Protein AF-A0A453QP97-F1 (afdb_monomer_lite)

Secondary structure (DSSP, 8-state):
--EEEEEPPP-SS--HHHHHHHHHHHHHHH-SS---EEEEETT-HHHHHHHHHHHTS-TTTS--GGGTTPSPPTHHHHHHHTT---S---------

Foldseek 3Di:
DEAEAEDEDDDPVRDVVVVVVVVVVVVVPPDPADYYYHYDYPCDVVSVVVVVVQVVDDRVPHDHPVCPCPPPDPVVVVVVVVPDDDDDDDDDDDDD

Organism: Aegilops tauschii subsp. strangulata (NCBI:txid200361)

Structure (mmCIF, N/CA/C/O backbone):
data_AF-A0A453QP97-F1
#
_entry.id   AF-A0A453QP97-F1
#
loop_
_atom_site.group_PDB
_atom_site.id
_atom_site.type_symbol
_atom_site.label_atom_id
_atom_site.label_alt_id
_atom_site.label_comp_id
_atom_site.label_asym_id
_atom_site.label_entity_id
_atom_site.label_seq_id
_atom_site.pdbx_PDB_ins_code
_atom_site.Cartn_x
_atom_site.Cartn_y
_atom_site.Cartn_z
_atom_site.occupancy
_atom_site.B_iso_or_equiv
_atom_site.auth_seq_id
_atom_site.auth_comp_id
_atom_site.auth_asym_id
_atom_site.auth_atom_id
_atom_site.pdbx_PDB_model_num
ATOM 1 N N . MET A 1 1 ? -8.954 6.507 5.013 1.00 88.38 1 MET A N 1
ATOM 2 C CA . MET A 1 1 ? -9.168 5.637 3.832 1.00 88.38 1 MET A CA 1
ATOM 3 C C . MET A 1 1 ? -7.974 4.707 3.737 1.00 88.38 1 MET A C 1
ATOM 5 O O . MET A 1 1 ? -6.889 5.175 4.022 1.00 88.38 1 MET A O 1
ATOM 9 N N . ASP A 1 2 ? -8.141 3.440 3.364 1.00 92.56 2 ASP A N 1
ATOM 10 C CA . ASP A 1 2 ? -7.002 2.530 3.160 1.00 92.56 2 ASP A CA 1
ATOM 11 C C . ASP A 1 2 ? -6.831 2.214 1.677 1.00 92.56 2 ASP A C 1
ATOM 13 O O . ASP A 1 2 ? -7.814 2.145 0.936 1.00 92.56 2 ASP A O 1
ATOM 17 N N . ILE A 1 3 ? -5.586 2.028 1.250 1.00 94.56 3 ILE A N 1
ATOM 18 C CA . ILE A 1 3 ? -5.197 1.817 -0.140 1.00 94.56 3 ILE A CA 1
ATOM 19 C C . ILE A 1 3 ? -4.350 0.548 -0.223 1.00 94.56 3 ILE A C 1
ATOM 21 O O . ILE A 1 3 ? -3.381 0.380 0.513 1.00 94.56 3 ILE A O 1
ATOM 25 N N . VAL A 1 4 ? -4.701 -0.337 -1.156 1.00 95.19 4 VAL A N 1
ATOM 26 C CA . VAL A 1 4 ? -3.837 -1.439 -1.593 1.00 95.19 4 VAL A CA 1
ATOM 27 C C . VAL A 1 4 ? -3.351 -1.096 -2.994 1.00 95.19 4 VAL A C 1
ATOM 29 O O . VAL A 1 4 ? -4.142 -1.089 -3.938 1.00 95.19 4 VAL A O 1
ATOM 32 N N . TYR A 1 5 ? -2.064 -0.779 -3.122 1.00 95.69 5 TYR A N 1
ATOM 33 C CA . TYR A 1 5 ? -1.456 -0.380 -4.386 1.00 95.69 5 TYR A CA 1
ATOM 34 C C . TYR A 1 5 ? -0.627 -1.529 -4.962 1.00 95.69 5 TYR A C 1
ATOM 36 O O . TYR A 1 5 ? 0.434 -1.879 -4.447 1.00 95.69 5 TYR A O 1
ATOM 44 N N . LEU A 1 6 ? -1.134 -2.131 -6.037 1.00 94.94 6 LEU A N 1
ATOM 45 C CA . LEU A 1 6 ? -0.453 -3.194 -6.768 1.00 94.94 6 LEU A CA 1
ATOM 46 C C . LEU A 1 6 ? 0.135 -2.619 -8.049 1.00 94.94 6 L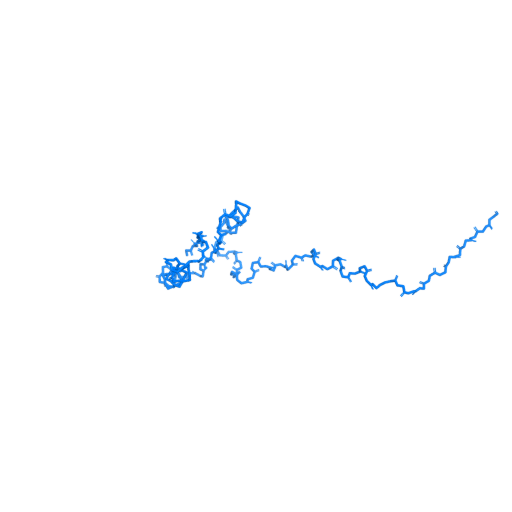EU A C 1
ATOM 48 O O . LEU A 1 6 ? -0.577 -1.967 -8.812 1.00 94.94 6 LEU A O 1
ATOM 52 N N . HIS A 1 7 ? 1.411 -2.891 -8.303 1.00 93.75 7 HIS A N 1
ATOM 53 C CA . HIS A 1 7 ? 2.072 -2.384 -9.498 1.00 93.75 7 HIS A CA 1
ATOM 54 C C . HIS A 1 7 ? 3.093 -3.358 -10.078 1.00 93.75 7 HIS A C 1
ATOM 56 O O . HIS A 1 7 ? 3.599 -4.274 -9.419 1.00 93.75 7 HIS A O 1
ATOM 62 N N . ASP A 1 8 ? 3.426 -3.131 -11.343 1.00 92.81 8 ASP A N 1
ATOM 63 C CA . ASP A 1 8 ? 4.520 -3.821 -12.006 1.00 92.81 8 ASP A CA 1
ATOM 64 C C . ASP A 1 8 ? 5.883 -3.267 -11.598 1.00 92.81 8 ASP A C 1
ATOM 66 O O . ASP A 1 8 ? 5.997 -2.216 -10.962 1.00 92.81 8 ASP A O 1
ATOM 70 N N . LYS A 1 9 ? 6.947 -3.994 -11.955 1.00 92.69 9 LYS A N 1
ATOM 71 C CA . LYS A 1 9 ? 8.313 -3.522 -11.716 1.00 92.69 9 LYS A CA 1
ATOM 72 C C . LYS A 1 9 ? 8.517 -2.133 -12.345 1.00 92.69 9 LYS A C 1
ATOM 74 O O . LYS A 1 9 ? 8.031 -1.906 -13.457 1.00 92.69 9 LYS A O 1
ATOM 79 N N . PRO A 1 10 ? 9.249 -1.230 -11.671 1.00 94.56 10 PRO A N 1
ATOM 80 C CA . PRO A 1 10 ? 9.620 0.050 -12.255 1.00 94.56 10 PRO A CA 1
ATOM 81 C C . PRO A 1 10 ? 10.340 -0.132 -13.597 1.00 94.56 10 PRO A C 1
ATOM 83 O O . PRO A 1 10 ? 11.207 -0.999 -13.735 1.00 94.56 10 PRO A O 1
ATOM 86 N N . THR A 1 11 ? 9.984 0.695 -14.575 1.00 95.06 11 THR A N 1
ATOM 87 C CA . THR A 1 11 ? 10.648 0.800 -15.883 1.00 95.06 11 THR A CA 1
ATOM 88 C C . THR A 1 11 ? 10.856 2.278 -16.220 1.00 95.06 11 THR A C 1
ATOM 90 O O . THR A 1 11 ? 10.429 3.150 -15.469 1.00 95.06 11 THR A O 1
ATOM 93 N N . ALA A 1 12 ? 11.507 2.589 -17.345 1.00 95.25 12 ALA A N 1
ATOM 94 C CA . ALA A 1 12 ? 11.669 3.981 -17.779 1.00 95.25 12 ALA A CA 1
ATOM 95 C C . ALA A 1 12 ? 10.320 4.708 -17.967 1.00 95.25 12 ALA A C 1
ATOM 97 O O . ALA A 1 12 ? 10.219 5.893 -17.666 1.00 95.25 12 ALA A O 1
ATOM 98 N N . ASP A 1 13 ? 9.288 3.976 -18.394 1.00 94.69 13 ASP A N 1
ATOM 99 C CA . ASP A 1 13 ? 7.943 4.507 -18.640 1.00 94.69 13 ASP A CA 1
ATOM 100 C C . ASP A 1 13 ? 6.967 4.226 -17.482 1.00 94.69 13 ASP A C 1
ATOM 102 O O . ASP A 1 13 ? 5.837 4.712 -17.484 1.00 94.69 13 ASP A O 1
ATOM 106 N N . ASN A 1 14 ? 7.386 3.440 -16.484 1.00 92.75 14 ASN A N 1
ATOM 107 C CA . ASN A 1 14 ? 6.587 3.079 -15.317 1.00 92.75 14 ASN A CA 1
ATOM 108 C C . ASN A 1 14 ? 7.320 3.483 -14.035 1.00 92.75 14 ASN A C 1
ATOM 110 O O . ASN A 1 14 ? 8.239 2.789 -13.595 1.00 92.75 14 ASN A O 1
ATOM 114 N N . CYS A 1 15 ? 6.871 4.569 -13.405 1.00 96.31 15 CYS A N 1
ATOM 115 C CA . CYS A 1 15 ? 7.394 5.038 -12.124 1.00 96.31 15 CYS A CA 1
ATOM 116 C C . CYS A 1 15 ? 6.353 4.841 -11.007 1.00 96.31 15 CYS A C 1
ATOM 118 O O . CYS A 1 15 ? 5.568 5.755 -10.740 1.00 96.31 15 CYS A O 1
ATOM 120 N N . PRO A 1 16 ? 6.336 3.677 -10.324 1.00 96.38 16 PRO A N 1
ATOM 121 C CA . PRO A 1 16 ? 5.440 3.441 -9.198 1.00 96.38 16 PRO A CA 1
ATOM 122 C C . PRO A 1 16 ? 5.560 4.468 -8.074 1.00 96.38 16 PRO A C 1
ATOM 124 O O . PRO A 1 16 ? 4.562 4.738 -7.415 1.00 96.38 16 PRO A O 1
ATOM 127 N N . GLN A 1 17 ? 6.744 5.066 -7.896 1.00 96.31 17 GLN A N 1
ATOM 128 C CA . GLN A 1 17 ? 6.974 6.092 -6.883 1.00 96.31 17 GLN A CA 1
ATOM 129 C C . GLN A 1 17 ? 6.100 7.327 -7.116 1.00 96.31 17 GLN A C 1
ATOM 131 O O . GLN A 1 17 ? 5.447 7.779 -6.188 1.00 96.31 17 GLN A O 1
ATOM 136 N N . ASN A 1 18 ? 5.997 7.814 -8.358 1.00 97.31 18 ASN A N 1
ATOM 137 C CA . ASN A 1 18 ? 5.163 8.981 -8.666 1.00 97.31 18 ASN A CA 1
ATOM 138 C C . ASN A 1 18 ? 3.687 8.731 -8.317 1.00 97.31 18 ASN A C 1
ATOM 140 O O . ASN A 1 18 ? 2.984 9.637 -7.881 1.00 97.31 18 ASN A O 1
ATOM 144 N N . VAL A 1 19 ? 3.212 7.498 -8.526 1.00 96.56 19 VAL A N 1
ATOM 145 C CA . VAL A 1 19 ? 1.850 7.101 -8.150 1.00 96.56 19 VAL A CA 1
ATOM 146 C C . VAL A 1 19 ? 1.725 7.022 -6.632 1.00 96.56 19 VAL A C 1
ATOM 148 O O . VAL A 1 19 ? 0.755 7.532 -6.087 1.00 96.56 19 VAL A O 1
ATOM 151 N N . TYR A 1 20 ? 2.703 6.423 -5.948 1.00 96.75 20 TYR A N 1
ATOM 152 C CA . TYR A 1 20 ? 2.726 6.348 -4.489 1.00 96.75 20 TYR A CA 1
ATOM 153 C C . TYR A 1 20 ? 2.683 7.743 -3.849 1.00 96.75 20 TYR A C 1
ATOM 155 O O . TYR A 1 20 ? 1.845 7.985 -2.987 1.00 96.75 20 TYR A O 1
ATOM 163 N N . ASP A 1 21 ? 3.506 8.678 -4.323 1.00 97.00 21 ASP A N 1
ATOM 164 C CA . ASP A 1 21 ? 3.547 10.056 -3.822 1.00 97.00 21 ASP A CA 1
ATOM 165 C C . ASP A 1 21 ? 2.196 10.764 -4.016 1.00 97.00 21 ASP A C 1
ATOM 167 O O . ASP A 1 21 ? 1.703 11.430 -3.108 1.00 97.00 21 ASP A O 1
ATOM 171 N N . ALA A 1 22 ? 1.542 10.561 -5.165 1.00 95.94 22 ALA A N 1
ATOM 172 C CA . ALA A 1 22 ? 0.204 11.097 -5.416 1.00 95.94 22 ALA A CA 1
ATOM 173 C C . ALA A 1 22 ? -0.873 10.469 -4.513 1.00 95.94 22 ALA A C 1
ATOM 175 O O . ALA A 1 22 ? -1.840 11.135 -4.147 1.00 95.94 22 ALA A O 1
ATOM 176 N N . LEU A 1 23 ? -0.730 9.191 -4.148 1.00 95.44 23 LEU A N 1
ATOM 177 C CA . LEU A 1 23 ? -1.630 8.527 -3.202 1.00 95.44 23 LEU A CA 1
ATOM 178 C C . LEU A 1 23 ? -1.444 9.060 -1.779 1.00 95.44 23 LEU A C 1
ATOM 180 O O . LEU A 1 23 ? -2.441 9.225 -1.081 1.00 95.44 23 LEU A O 1
ATOM 184 N N . VAL A 1 24 ? -0.203 9.338 -1.366 1.00 93.81 24 VAL A N 1
ATOM 185 C CA . VAL A 1 24 ? 0.102 9.988 -0.081 1.00 93.81 24 VAL A CA 1
ATOM 186 C C . VAL A 1 24 ? -0.560 11.362 -0.025 1.00 93.81 24 VAL A C 1
ATOM 188 O O . VAL A 1 24 ? -1.356 11.603 0.880 1.00 93.81 24 VAL A O 1
ATOM 191 N N . ASP A 1 25 ? -0.318 12.208 -1.032 1.00 93.56 25 ASP A N 1
ATOM 192 C CA . ASP A 1 25 ? -0.919 13.544 -1.125 1.00 93.56 25 ASP A CA 1
ATOM 193 C C . ASP A 1 25 ? -2.450 13.467 -1.102 1.00 93.56 25 ASP A C 1
ATOM 195 O O . ASP A 1 25 ? -3.105 14.119 -0.293 1.00 93.56 25 ASP A O 1
ATOM 199 N N . ALA A 1 26 ? -3.055 12.589 -1.907 1.00 92.00 26 ALA A N 1
ATOM 200 C CA . ALA A 1 26 ? -4.501 12.403 -1.879 1.00 92.00 26 ALA A CA 1
ATOM 201 C C . ALA A 1 26 ? -4.994 12.002 -0.480 1.00 92.00 26 ALA A C 1
ATOM 203 O O . ALA A 1 26 ? -5.972 12.568 0.009 1.00 92.00 26 ALA A O 1
ATOM 204 N N . LEU A 1 27 ? -4.322 11.055 0.182 1.00 90.88 27 LEU A N 1
ATOM 205 C CA . LEU A 1 27 ? -4.753 10.515 1.467 1.00 90.88 27 LEU A CA 1
ATOM 206 C C . LEU A 1 27 ? -4.777 11.566 2.585 1.00 90.88 27 LEU A C 1
ATOM 208 O O . LEU A 1 27 ? -5.705 11.537 3.400 1.00 90.88 27 LEU A O 1
ATOM 212 N N . GLU A 1 28 ? -3.833 12.513 2.573 1.00 87.19 28 GLU A N 1
ATOM 213 C CA . GLU A 1 28 ? -3.805 13.663 3.491 1.00 87.19 28 GLU A CA 1
ATOM 214 C C . GLU A 1 28 ? -5.091 14.507 3.421 1.00 87.19 28 GLU A C 1
ATOM 216 O O . GLU A 1 28 ? -5.496 15.112 4.413 1.00 87.19 28 GLU A O 1
ATOM 221 N N . HIS A 1 29 ? -5.785 14.504 2.278 1.00 87.00 29 HIS A N 1
ATOM 222 C CA . HIS A 1 29 ? -6.955 15.348 2.035 1.00 87.00 29 HIS A CA 1
ATOM 223 C C . HIS A 1 29 ? -8.310 14.637 2.215 1.00 87.00 29 HIS A C 1
ATOM 225 O O . HIS A 1 29 ? -9.330 15.310 2.375 1.00 87.00 29 HIS A O 1
ATOM 231 N N . VAL A 1 30 ? -8.369 13.298 2.185 1.00 84.06 30 VAL A N 1
ATOM 232 C CA . VAL A 1 30 ? -9.646 12.537 2.225 1.00 84.06 30 VAL A CA 1
ATOM 233 C C . VAL A 1 30 ? -9.987 11.915 3.579 1.00 84.06 30 VAL A C 1
ATOM 235 O O . VAL A 1 30 ? -11.104 11.421 3.752 1.00 84.06 30 VAL A O 1
ATOM 238 N N . SER A 1 31 ? -9.067 11.887 4.543 1.00 73.94 31 SER A N 1
ATOM 239 C CA . SER A 1 31 ? -9.265 11.144 5.791 1.00 73.94 31 SER A CA 1
ATOM 240 C C . SER A 1 31 ? -8.792 11.921 7.011 1.00 73.94 31 SER A C 1
ATOM 242 O O . SER A 1 31 ? -7.657 12.366 7.071 1.00 73.94 31 SER A O 1
ATOM 244 N N . GLN A 1 32 ? -9.643 11.999 8.036 1.00 74.12 32 GLN A N 1
ATOM 245 C CA . GLN A 1 32 ? -9.260 12.519 9.357 1.00 74.12 32 GLN A CA 1
ATOM 246 C C . GLN A 1 32 ? -8.403 11.534 10.171 1.00 74.12 32 GLN A C 1
ATOM 248 O O . GLN A 1 32 ? -7.834 11.900 11.195 1.00 74.12 32 GLN A O 1
ATOM 253 N N . TYR A 1 33 ? -8.370 10.269 9.750 1.00 75.06 33 TYR A N 1
ATOM 254 C CA . TYR A 1 33 ? -7.579 9.210 10.370 1.00 75.06 33 TYR A CA 1
ATOM 255 C C . TYR A 1 33 ? -6.431 8.815 9.458 1.00 75.06 33 TYR A C 1
ATOM 257 O O . TYR A 1 33 ? -6.611 8.777 8.236 1.00 75.06 33 TYR A O 1
ATOM 265 N N . GLU A 1 34 ? -5.316 8.422 10.064 1.00 82.50 34 GLU A N 1
ATOM 266 C CA . GLU A 1 34 ? -4.192 7.831 9.353 1.00 82.50 34 GLU A CA 1
ATOM 267 C C . GLU A 1 34 ? -4.646 6.547 8.641 1.00 82.50 34 GLU A C 1
ATOM 269 O O . GLU A 1 34 ? -5.112 5.566 9.240 1.00 82.50 34 GLU A O 1
ATOM 274 N N . GLY A 1 35 ? -4.631 6.622 7.316 1.00 89.38 35 GLY A N 1
ATOM 275 C CA . GLY A 1 35 ? -4.967 5.521 6.433 1.00 89.38 35 GLY A CA 1
ATOM 276 C C . GLY A 1 35 ? -3.739 4.684 6.124 1.00 89.38 35 GLY A C 1
ATOM 277 O O . GLY A 1 35 ? -2.629 5.206 6.125 1.00 89.38 35 GLY A O 1
ATOM 278 N N . TYR A 1 36 ? -3.929 3.402 5.831 1.00 93.56 36 TYR A N 1
ATOM 279 C CA . TYR A 1 36 ? -2.817 2.579 5.373 1.00 93.56 36 TYR A CA 1
ATOM 280 C C . TYR A 1 36 ? -2.625 2.689 3.862 1.00 93.56 36 TYR A C 1
ATOM 282 O O . TYR A 1 36 ? -3.599 2.642 3.111 1.00 93.56 36 TYR A O 1
ATOM 290 N N . ILE A 1 37 ? -1.373 2.739 3.411 1.00 95.19 37 ILE A N 1
ATOM 291 C CA . ILE A 1 37 ? -0.985 2.536 2.012 1.00 95.19 37 ILE A CA 1
ATOM 292 C C . ILE A 1 37 ? -0.133 1.269 1.942 1.00 95.19 37 ILE A C 1
ATOM 294 O O . ILE A 1 37 ? 1.050 1.264 2.274 1.00 95.19 37 ILE A O 1
ATOM 298 N N . LEU A 1 38 ? -0.753 0.166 1.531 1.00 95.31 38 LEU A N 1
ATOM 299 C CA . LEU A 1 38 ? -0.114 -1.140 1.412 1.00 95.31 38 LEU A CA 1
ATOM 300 C C . LEU A 1 38 ? 0.323 -1.359 -0.038 1.00 95.31 38 LEU A C 1
ATOM 302 O O . LEU A 1 38 ? -0.479 -1.739 -0.892 1.00 95.31 38 LEU A O 1
ATOM 306 N N . GLU A 1 39 ? 1.599 -1.114 -0.310 1.00 94.38 39 GLU A N 1
ATOM 307 C CA . GLU A 1 39 ? 2.204 -1.307 -1.628 1.00 94.38 39 GLU A CA 1
ATOM 308 C C . GLU A 1 39 ? 2.712 -2.749 -1.802 1.00 94.38 39 GLU A C 1
ATOM 310 O O . GLU A 1 39 ? 3.200 -3.383 -0.861 1.00 94.38 39 GLU A O 1
ATOM 315 N N . SER A 1 40 ? 2.528 -3.308 -2.999 1.00 92.94 40 SER A N 1
ATOM 316 C CA . SER A 1 40 ? 3.174 -4.557 -3.398 1.00 92.94 40 SER A CA 1
ATOM 317 C C . SER A 1 40 ? 3.440 -4.602 -4.898 1.00 92.94 40 SER A C 1
ATOM 319 O O . SER A 1 40 ? 2.526 -4.768 -5.712 1.00 92.94 40 SER A O 1
ATOM 321 N N . GLY A 1 41 ? 4.720 -4.661 -5.253 1.00 89.81 41 GLY A N 1
ATOM 322 C CA . GLY A 1 41 ? 5.153 -5.092 -6.579 1.00 89.81 41 GLY A CA 1
ATOM 323 C C . GLY A 1 41 ? 4.720 -6.530 -6.927 1.00 89.81 41 GLY A C 1
ATOM 324 O O . GLY A 1 41 ? 4.776 -7.434 -6.089 1.00 89.81 41 GLY A O 1
ATOM 325 N N . GLN A 1 42 ? 4.317 -6.754 -8.183 1.00 80.38 42 GLN A N 1
ATOM 326 C CA . GLN A 1 42 ? 4.013 -8.064 -8.799 1.00 80.38 42 GLN A CA 1
ATOM 327 C C . GLN A 1 42 ? 2.829 -8.856 -8.196 1.00 80.38 42 GLN A C 1
ATOM 329 O O . GLN A 1 42 ? 2.542 -9.958 -8.659 1.00 80.38 42 GLN A O 1
ATOM 334 N N . GLY A 1 43 ? 2.123 -8.320 -7.192 1.00 80.56 43 GLY A N 1
ATOM 335 C CA . GLY A 1 43 ? 0.802 -8.807 -6.770 1.00 80.56 43 GLY A CA 1
ATOM 336 C C . GLY A 1 43 ? 0.725 -10.274 -6.322 1.00 80.56 43 GLY A C 1
ATOM 337 O O . GLY A 1 43 ? -0.251 -10.957 -6.630 1.00 80.56 43 GLY A O 1
ATOM 338 N N . LEU A 1 44 ? 1.726 -10.791 -5.596 1.00 88.50 44 LEU A N 1
ATOM 339 C CA . LEU A 1 44 ? 1.679 -12.170 -5.090 1.00 88.50 44 LEU A CA 1
ATOM 340 C C . LEU A 1 44 ? 0.429 -12.396 -4.223 1.00 88.50 44 LEU A C 1
ATOM 342 O O . LEU A 1 44 ? 0.234 -11.713 -3.217 1.00 88.50 44 LEU A O 1
ATOM 346 N N . ALA A 1 45 ? -0.365 -13.424 -4.543 1.00 92.12 45 ALA A N 1
ATOM 347 C CA . ALA A 1 45 ? -1.634 -13.711 -3.859 1.00 92.12 45 ALA A CA 1
ATOM 348 C C . ALA A 1 45 ? -1.495 -13.820 -2.329 1.00 92.12 45 ALA A C 1
ATOM 350 O O . ALA A 1 45 ? -2.356 -13.353 -1.589 1.00 92.12 45 ALA A O 1
ATOM 351 N N . ARG A 1 46 ? -0.382 -14.385 -1.838 1.00 92.81 46 ARG A N 1
ATOM 352 C CA . ARG A 1 46 ? -0.091 -14.479 -0.397 1.00 92.81 46 ARG A CA 1
ATOM 353 C C . ARG A 1 46 ? 0.099 -13.107 0.260 1.00 92.81 46 ARG A C 1
ATOM 355 O O . ARG A 1 46 ? -0.325 -12.922 1.399 1.00 92.81 46 ARG A O 1
ATOM 362 N N . VAL A 1 47 ? 0.754 -12.175 -0.430 1.00 92.44 47 VAL A N 1
ATOM 363 C CA . VAL A 1 47 ? 0.986 -10.812 0.069 1.00 92.44 47 VAL A CA 1
ATOM 364 C C . VAL A 1 47 ? -0.332 -10.053 0.089 1.00 92.44 47 VAL A C 1
ATOM 366 O O . VAL A 1 47 ? -0.691 -9.512 1.132 1.00 92.44 47 VAL A O 1
ATOM 369 N N . LEU A 1 48 ? -1.094 -10.119 -1.006 1.00 93.19 48 LEU A N 1
ATOM 370 C CA . LEU A 1 48 ? -2.413 -9.498 -1.092 1.00 93.19 48 LEU A CA 1
ATOM 371 C C . LEU A 1 48 ? -3.349 -10.026 -0.001 1.00 93.19 48 LEU A C 1
ATOM 373 O O . LEU A 1 48 ? -3.944 -9.240 0.723 1.00 93.19 48 LEU A O 1
ATOM 377 N N . PHE A 1 49 ? -3.427 -11.345 0.187 1.00 94.25 49 PHE A N 1
ATOM 378 C CA . PHE A 1 49 ? -4.243 -11.936 1.248 1.00 94.25 49 PHE A CA 1
ATOM 379 C C . PHE A 1 49 ? -3.877 -11.378 2.632 1.00 94.25 49 PHE A C 1
ATOM 381 O O . PHE A 1 49 ? -4.760 -10.971 3.384 1.00 94.25 49 PHE A O 1
ATOM 388 N N . ARG A 1 50 ? -2.577 -11.278 2.949 1.00 92.75 50 ARG A N 1
ATOM 389 C CA . ARG A 1 50 ? -2.113 -10.664 4.203 1.00 92.75 50 ARG A CA 1
ATOM 390 C C . ARG A 1 50 ? -2.539 -9.197 4.311 1.00 92.75 50 ARG A C 1
ATOM 392 O O . ARG A 1 50 ? -2.997 -8.792 5.374 1.00 92.75 50 ARG A O 1
ATOM 399 N N . GLN A 1 51 ? -2.381 -8.413 3.246 1.00 94.62 51 GLN A N 1
ATOM 400 C CA . GLN A 1 51 ? -2.779 -7.001 3.213 1.00 94.62 51 GLN A CA 1
ATOM 401 C C . GLN A 1 51 ? -4.288 -6.837 3.439 1.00 94.62 51 GLN A C 1
ATOM 403 O O . GLN A 1 51 ? -4.692 -6.005 4.247 1.00 94.62 51 GLN A O 1
ATOM 408 N N . ILE A 1 52 ? -5.114 -7.690 2.822 1.00 94.31 52 ILE A N 1
ATOM 409 C CA . ILE A 1 52 ? -6.563 -7.713 3.049 1.00 94.31 52 ILE A CA 1
ATOM 410 C C . ILE A 1 52 ? -6.889 -8.019 4.516 1.00 94.31 52 ILE A C 1
ATOM 412 O O . ILE A 1 52 ? -7.697 -7.321 5.120 1.00 94.31 52 ILE A O 1
ATOM 416 N N . CYS A 1 53 ? -6.232 -9.005 5.134 1.00 93.12 53 CYS A N 1
ATOM 417 C CA . CYS A 1 53 ? -6.440 -9.291 6.556 1.00 93.12 53 CYS A CA 1
ATOM 418 C C . CYS A 1 53 ? -6.121 -8.093 7.466 1.00 93.12 53 CYS A C 1
ATOM 420 O O . CYS A 1 53 ? -6.794 -7.915 8.477 1.00 93.12 53 CYS A O 1
ATOM 422 N N . ILE A 1 54 ? -5.130 -7.270 7.113 1.00 92.88 54 ILE A N 1
ATOM 423 C CA . ILE A 1 54 ? -4.771 -6.070 7.882 1.00 92.88 54 ILE A CA 1
ATOM 424 C C . ILE A 1 54 ? -5.906 -5.039 7.824 1.00 92.88 54 ILE A C 1
ATOM 426 O O . ILE A 1 54 ? -6.367 -4.581 8.871 1.00 92.88 54 ILE A O 1
ATOM 430 N N . ILE A 1 55 ? -6.399 -4.716 6.624 1.00 92.69 55 ILE A N 1
ATOM 431 C CA . ILE A 1 55 ? -7.424 -3.673 6.430 1.00 92.69 55 ILE A CA 1
ATOM 432 C C . ILE A 1 55 ? -8.824 -4.078 6.916 1.00 92.69 55 ILE A C 1
ATOM 434 O O . ILE A 1 55 ? -9.674 -3.215 7.101 1.00 92.69 55 ILE A O 1
ATOM 438 N N . LEU A 1 56 ? -9.075 -5.368 7.174 1.00 92.62 56 LEU A N 1
ATOM 439 C CA . LEU A 1 56 ? -10.312 -5.830 7.822 1.00 92.62 56 LEU A CA 1
ATOM 440 C C . LEU A 1 56 ? -10.406 -5.428 9.306 1.00 92.62 56 LEU A C 1
ATOM 442 O O . LEU A 1 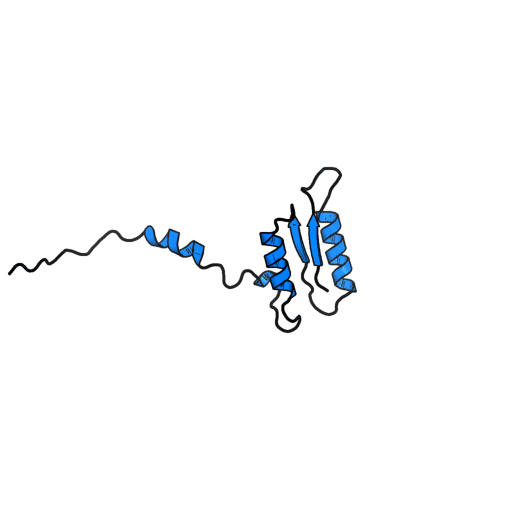56 ? -11.474 -5.545 9.910 1.00 92.62 56 LEU A O 1
ATOM 446 N N . SER A 1 57 ? -9.308 -4.965 9.908 1.00 89.88 57 SER A N 1
ATOM 447 C CA . SER A 1 57 ? -9.284 -4.498 11.296 1.00 89.88 57 SER A CA 1
ATOM 448 C C . SER A 1 57 ? -10.084 -3.204 11.467 1.00 89.88 57 SER A C 1
ATOM 450 O O . SER A 1 57 ? -10.036 -2.314 10.620 1.00 89.88 57 SER A O 1
ATOM 452 N N . HIS A 1 58 ? -10.778 -3.056 12.601 1.00 89.19 58 HIS A N 1
ATOM 453 C CA . HIS A 1 58 ? -11.534 -1.836 12.893 1.00 89.19 58 HIS A CA 1
ATOM 454 C C . HIS A 1 58 ? -10.597 -0.605 12.924 1.00 89.19 58 HIS A C 1
ATOM 456 O O . HIS A 1 58 ? -9.614 -0.633 13.670 1.00 89.19 58 HIS A O 1
ATOM 462 N N . PRO A 1 59 ? -10.898 0.498 12.207 1.00 87.75 59 PRO A N 1
ATOM 463 C CA . PRO A 1 59 ? -9.988 1.644 12.084 1.00 87.75 59 PRO A CA 1
ATOM 464 C C . PRO A 1 59 ? -9.547 2.280 13.408 1.00 87.75 59 PRO A C 1
ATOM 466 O O . PRO A 1 59 ? -8.428 2.761 13.509 1.00 87.75 59 PRO A O 1
ATOM 469 N N . LEU A 1 60 ? -10.401 2.256 14.439 1.00 88.12 60 LEU A N 1
ATOM 470 C CA . LEU A 1 60 ? -10.072 2.791 15.774 1.00 88.12 60 LEU A CA 1
ATOM 471 C C . LEU A 1 60 ? -9.303 1.816 16.687 1.00 88.12 60 LEU A C 1
ATOM 473 O O . LEU A 1 60 ? -8.931 2.202 17.788 1.00 88.12 60 LEU A O 1
ATOM 477 N N . LEU A 1 61 ? -9.126 0.552 16.284 1.00 89.44 61 LEU A N 1
ATOM 478 C CA . LEU A 1 61 ? -8.492 -0.492 17.110 1.00 89.44 61 LEU A CA 1
ATOM 479 C C . LEU A 1 61 ? -7.187 -1.032 16.513 1.00 89.44 61 LEU A C 1
ATOM 481 O O . LEU A 1 61 ? -6.550 -1.896 17.112 1.00 89.44 61 LEU A O 1
ATOM 485 N N . ARG A 1 62 ? -6.805 -0.564 15.325 1.00 89.94 62 ARG A N 1
ATOM 486 C CA . ARG A 1 62 ? -5.554 -0.946 14.664 1.00 89.94 62 ARG A CA 1
ATOM 487 C C . ARG A 1 62 ? -4.400 -0.041 15.108 1.00 89.94 62 ARG A C 1
ATOM 489 O O . ARG A 1 62 ? -4.630 1.094 15.516 1.00 89.94 62 ARG A O 1
ATOM 496 N N . CYS A 1 63 ? -3.173 -0.551 15.034 1.00 90.25 63 CYS A N 1
ATOM 497 C CA . CYS A 1 63 ? -1.951 0.207 15.323 1.00 90.25 63 CYS A CA 1
ATOM 498 C C . CYS A 1 63 ? -1.589 1.177 14.181 1.00 90.25 63 CYS A C 1
ATOM 500 O O . CYS A 1 63 ? -2.315 1.281 13.192 1.00 90.25 63 CYS A O 1
ATOM 502 N N . MET A 1 64 ? -0.476 1.900 14.294 1.00 90.19 64 MET A N 1
ATOM 503 C CA . MET A 1 64 ? 0.068 2.656 13.160 1.00 90.19 64 MET A CA 1
ATOM 504 C C . MET A 1 64 ? 0.653 1.699 12.118 1.00 90.19 64 MET A C 1
ATOM 506 O O . MET A 1 64 ? 1.008 0.564 12.446 1.00 90.19 64 MET A O 1
ATOM 510 N N . GLN A 1 65 ? 0.730 2.127 10.854 1.00 91.56 65 GLN A N 1
ATOM 511 C CA . GLN A 1 65 ? 1.225 1.253 9.783 1.00 91.56 65 GLN A CA 1
ATOM 512 C C . GLN A 1 65 ? 2.668 0.794 10.048 1.00 91.56 65 GLN A C 1
ATOM 514 O O . GLN A 1 65 ? 2.993 -0.374 9.818 1.00 91.56 65 GLN A O 1
ATOM 519 N N . ASP A 1 66 ? 3.492 1.686 10.598 1.00 89.75 66 ASP A N 1
ATOM 520 C CA . ASP A 1 66 ? 4.887 1.426 10.964 1.00 89.75 66 ASP A CA 1
ATOM 521 C C . ASP A 1 66 ? 5.039 0.344 12.047 1.00 89.75 66 ASP A C 1
ATOM 523 O O . ASP A 1 66 ? 6.089 -0.286 12.139 1.00 89.75 66 ASP A O 1
ATOM 527 N N . ASP A 1 67 ? 3.978 0.062 12.813 1.00 90.88 67 ASP A N 1
ATOM 528 C CA . ASP A 1 67 ? 3.979 -0.917 13.904 1.00 90.88 67 ASP A CA 1
ATOM 529 C C . ASP A 1 67 ? 3.458 -2.305 13.483 1.00 90.88 67 ASP A C 1
ATOM 531 O O . ASP A 1 67 ? 3.374 -3.220 14.306 1.00 90.88 67 ASP A O 1
ATOM 535 N N . LEU A 1 68 ? 3.084 -2.509 12.213 1.00 89.19 68 LEU A N 1
ATOM 536 C CA . LEU A 1 68 ? 2.519 -3.782 11.730 1.00 89.19 68 LEU A CA 1
ATOM 537 C C . LEU A 1 68 ? 3.498 -4.970 11.794 1.00 89.19 68 LEU A C 1
ATOM 539 O O . LEU A 1 68 ? 3.085 -6.121 11.600 1.00 89.19 68 LEU A O 1
ATOM 543 N N . ASP A 1 69 ? 4.791 -4.721 12.010 1.00 83.81 69 ASP A N 1
ATOM 544 C CA . ASP A 1 69 ? 5.818 -5.748 12.201 1.00 83.81 69 ASP A CA 1
ATOM 545 C C . ASP A 1 69 ? 6.043 -6.119 13.681 1.00 83.81 69 ASP A C 1
ATOM 547 O O . ASP A 1 69 ? 6.833 -7.025 13.966 1.00 83.81 69 ASP A O 1
ATOM 551 N N . ILE A 1 70 ? 5.334 -5.474 14.617 1.00 80.75 70 ILE A N 1
ATOM 552 C CA . ILE A 1 70 ? 5.457 -5.690 16.059 1.00 80.75 70 ILE A CA 1
ATOM 553 C C . ILE A 1 70 ? 4.356 -6.649 16.553 1.00 80.75 70 ILE A C 1
ATOM 555 O O . ILE A 1 70 ? 3.174 -6.433 16.293 1.00 80.75 70 ILE A O 1
ATOM 559 N N . PRO A 1 71 ? 4.698 -7.693 17.331 1.00 74.00 71 PRO A N 1
ATOM 560 C CA . PRO A 1 71 ? 6.045 -8.095 17.718 1.00 74.00 71 PRO A CA 1
ATOM 561 C C . PRO A 1 71 ? 6.793 -8.787 16.569 1.00 74.00 71 PRO A C 1
ATOM 563 O O . PRO A 1 71 ? 6.253 -9.659 15.884 1.00 74.00 71 PRO A O 1
ATOM 566 N N . LYS A 1 72 ? 8.079 -8.438 16.413 1.00 69.12 72 LYS A N 1
ATOM 567 C CA . LYS A 1 72 ? 8.959 -9.008 15.382 1.00 69.12 72 LYS A CA 1
ATOM 568 C C . LYS A 1 72 ? 8.919 -10.532 15.433 1.00 69.12 72 LYS A C 1
ATOM 570 O O . LY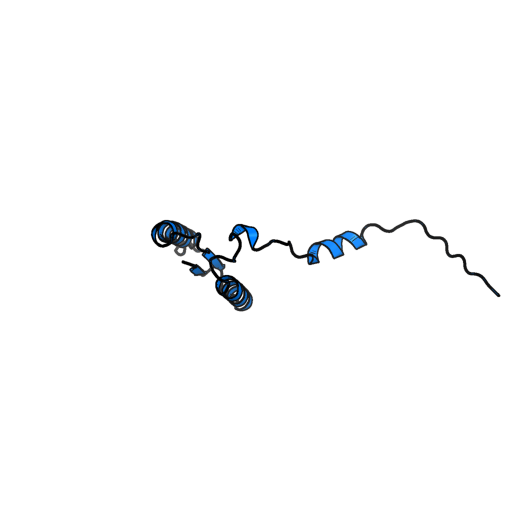S A 1 72 ? 9.043 -11.123 16.506 1.00 69.12 72 LYS A O 1
ATOM 575 N N . GLN A 1 73 ? 8.775 -11.167 14.268 1.00 65.00 73 GLN A N 1
ATOM 576 C CA . GLN A 1 73 ? 8.643 -12.621 14.184 1.00 65.00 73 GLN A CA 1
ATOM 577 C C . GLN A 1 73 ? 9.789 -13.339 14.913 1.00 65.00 73 GLN A C 1
ATOM 579 O O . GLN A 1 73 ? 10.968 -13.151 14.610 1.00 65.00 73 GLN A O 1
ATOM 584 N N . VAL A 1 74 ? 9.423 -14.214 15.854 1.00 61.00 74 VAL A N 1
ATOM 585 C CA . VAL A 1 74 ? 10.342 -14.968 16.731 1.00 61.00 74 VAL A CA 1
ATOM 586 C C . VAL A 1 74 ? 11.275 -15.909 15.944 1.00 61.00 74 VAL A C 1
ATOM 588 O O . VAL A 1 74 ? 12.328 -16.311 16.436 1.00 61.00 74 VAL A O 1
ATOM 591 N N . VAL A 1 75 ? 10.944 -16.201 14.683 1.00 58.91 75 VAL A N 1
ATOM 592 C CA . VAL A 1 75 ? 11.605 -17.204 13.832 1.00 58.91 75 VAL A CA 1
ATOM 593 C C . VAL A 1 75 ? 13.096 -16.916 13.588 1.00 58.91 75 VAL A C 1
ATOM 595 O O . VAL A 1 75 ? 13.867 -17.848 13.386 1.00 58.91 75 VAL A O 1
ATOM 598 N N . LYS A 1 76 ? 13.561 -15.661 13.691 1.00 51.06 76 LYS A N 1
ATOM 599 C CA . LYS A 1 76 ? 14.987 -15.333 13.479 1.00 51.06 76 LYS A CA 1
ATOM 600 C C . LYS A 1 76 ? 15.884 -15.541 14.711 1.00 51.06 76 LYS A C 1
ATOM 602 O O . LYS A 1 76 ? 17.100 -15.470 14.574 1.00 51.06 76 LYS A O 1
ATOM 607 N N . LYS A 1 77 ? 15.323 -15.795 15.903 1.00 46.78 77 LYS A N 1
ATOM 608 C CA . LYS A 1 77 ? 16.126 -16.005 17.125 1.00 46.78 77 LYS A CA 1
ATOM 609 C C . LYS A 1 77 ? 16.547 -17.455 17.361 1.00 46.78 77 LYS A C 1
ATOM 611 O O . LYS A 1 77 ? 17.544 -17.658 18.037 1.00 46.78 77 LYS A O 1
ATOM 616 N N . ILE A 1 78 ? 15.854 -18.446 16.796 1.00 52.44 78 ILE A N 1
ATOM 617 C CA . ILE A 1 78 ? 16.178 -19.861 17.057 1.00 52.44 78 ILE A CA 1
ATOM 618 C C . ILE A 1 78 ? 17.496 -20.264 16.371 1.00 52.44 78 ILE A C 1
ATOM 620 O O . ILE A 1 78 ? 18.344 -20.878 17.006 1.00 52.44 78 ILE A O 1
ATOM 624 N N . LEU A 1 79 ? 17.748 -19.801 15.141 1.00 50.78 79 LEU A N 1
ATOM 625 C CA . LEU A 1 79 ? 18.986 -20.122 14.407 1.00 50.78 79 LEU A CA 1
ATOM 626 C C . LEU A 1 79 ? 20.257 -19.465 14.984 1.00 50.78 79 LEU A C 1
ATOM 628 O O . LEU A 1 79 ? 21.358 -19.858 14.621 1.00 50.78 79 LEU A O 1
ATOM 632 N N . ALA A 1 80 ? 20.129 -18.470 15.868 1.00 48.72 80 ALA A N 1
ATOM 633 C CA . ALA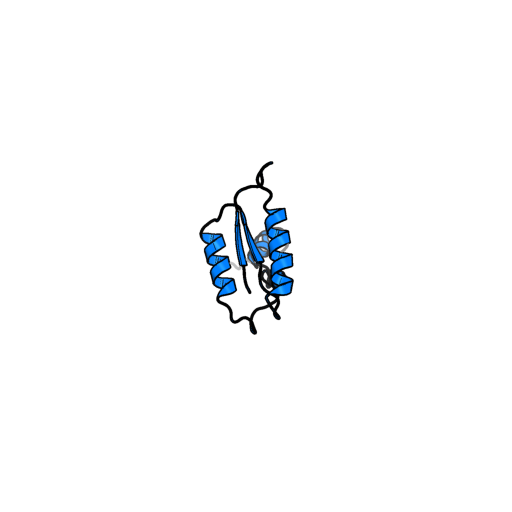 A 1 80 ? 21.276 -17.830 16.521 1.00 48.72 80 ALA A CA 1
ATOM 634 C C . ALA A 1 80 ? 21.658 -18.488 17.861 1.00 48.72 80 ALA A C 1
ATOM 636 O O . ALA A 1 80 ? 22.735 -18.213 18.383 1.00 48.72 80 ALA A O 1
ATOM 637 N N . ILE A 1 81 ? 20.789 -19.334 18.427 1.00 51.94 81 ILE A N 1
ATOM 638 C CA . ILE A 1 81 ? 21.009 -19.955 19.744 1.00 51.94 81 ILE A CA 1
ATOM 639 C C . ILE A 1 81 ? 21.775 -21.285 19.621 1.00 51.94 81 ILE A C 1
ATOM 641 O O . ILE A 1 81 ? 22.422 -21.700 20.576 1.00 51.94 81 ILE A O 1
ATOM 645 N N . GLU A 1 82 ? 21.829 -21.904 18.438 1.00 45.09 82 GLU A N 1
ATOM 646 C CA . GLU A 1 82 ? 22.604 -23.141 18.214 1.00 45.09 82 GLU A CA 1
ATOM 647 C C . GLU A 1 82 ? 24.131 -22.919 18.107 1.00 45.09 82 GLU A C 1
ATOM 649 O O . GLU A 1 82 ? 24.889 -23.875 17.979 1.00 45.09 82 GLU A O 1
ATOM 654 N N . GLY A 1 83 ? 24.612 -21.671 18.189 1.00 46.75 83 GLY A N 1
ATOM 655 C CA . GLY A 1 83 ? 26.036 -21.326 18.063 1.00 46.75 83 GLY A CA 1
ATOM 656 C C . GLY A 1 83 ? 26.832 -21.222 19.370 1.00 46.75 83 GLY A C 1
ATOM 657 O O . GLY A 1 83 ? 28.025 -20.935 19.312 1.00 46.75 83 GLY A O 1
ATOM 658 N N . VAL A 1 84 ? 26.218 -21.408 20.545 1.00 47.00 84 VAL A N 1
ATOM 659 C CA . VAL A 1 84 ? 26.914 -21.281 21.841 1.00 47.00 84 VAL A CA 1
ATOM 660 C C . VAL A 1 84 ? 26.431 -22.357 22.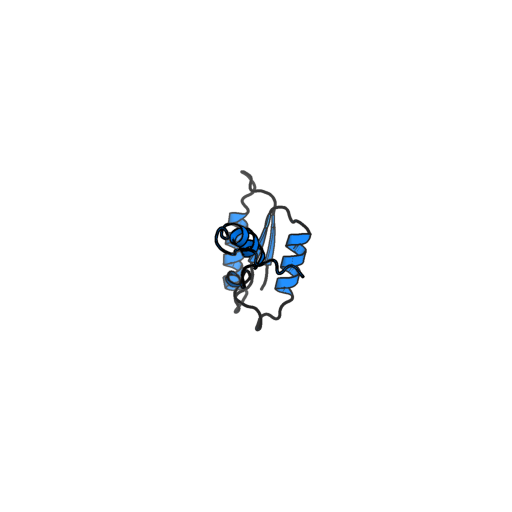813 1.00 47.00 84 VAL A C 1
ATOM 662 O O . VAL A 1 84 ? 25.580 -22.095 23.657 1.00 47.00 84 VAL A O 1
ATOM 665 N N . GLN A 1 85 ? 26.976 -23.570 22.702 1.00 41.44 85 GLN A N 1
ATOM 666 C CA . GLN A 1 85 ? 27.069 -24.517 23.824 1.00 41.44 85 GLN A CA 1
ATOM 667 C C . GLN A 1 85 ? 28.126 -25.601 23.541 1.00 41.44 85 GLN A C 1
ATOM 669 O O . GLN A 1 85 ? 27.842 -26.726 23.150 1.00 41.44 85 GLN A O 1
ATOM 674 N N . SER A 1 86 ? 29.380 -25.210 23.734 1.00 41.03 86 SER A N 1
ATOM 675 C CA . SER A 1 86 ? 30.510 -26.056 24.131 1.00 41.03 86 SER A CA 1
ATOM 676 C C . SER A 1 86 ? 31.220 -25.157 25.151 1.00 41.03 86 SER A C 1
ATOM 678 O O . SER A 1 86 ? 31.522 -24.018 24.818 1.00 41.03 86 SER A O 1
ATOM 680 N N . GLU A 1 87 ? 31.365 -25.463 26.432 1.00 45.00 87 GLU A N 1
ATOM 681 C CA . GLU A 1 87 ? 31.715 -26.718 27.077 1.00 45.00 87 GLU A CA 1
ATOM 682 C C . GLU A 1 87 ? 31.118 -26.777 28.499 1.00 45.00 87 GLU A C 1
ATOM 684 O O . GLU A 1 87 ? 30.803 -25.745 29.090 1.00 45.00 87 GLU A O 1
ATOM 689 N N . ASP A 1 88 ? 31.060 -28.000 29.029 1.00 43.44 88 ASP A N 1
ATOM 690 C CA . ASP A 1 88 ? 31.040 -28.406 30.445 1.00 43.44 88 ASP A CA 1
ATOM 691 C C . ASP A 1 88 ? 29.779 -29.159 30.906 1.00 43.44 88 ASP A C 1
ATOM 693 O O . ASP A 1 88 ? 28.660 -28.649 30.938 1.00 43.44 88 ASP A O 1
ATOM 697 N N . GLY A 1 89 ? 29.991 -30.431 31.245 1.00 36.75 89 GLY A N 1
ATOM 698 C CA . GLY A 1 89 ? 28.955 -31.393 31.607 1.00 36.75 89 GLY A CA 1
ATOM 699 C C . GLY A 1 89 ? 29.450 -32.834 31.496 1.00 36.75 89 GLY A C 1
ATOM 700 O O . GLY A 1 89 ? 29.075 -33.564 30.581 1.00 36.75 89 GLY A O 1
ATOM 701 N N . ALA A 1 90 ? 30.325 -33.239 32.417 1.00 42.72 90 ALA A N 1
ATOM 702 C CA . ALA A 1 90 ? 30.797 -34.616 32.569 1.00 42.72 90 AL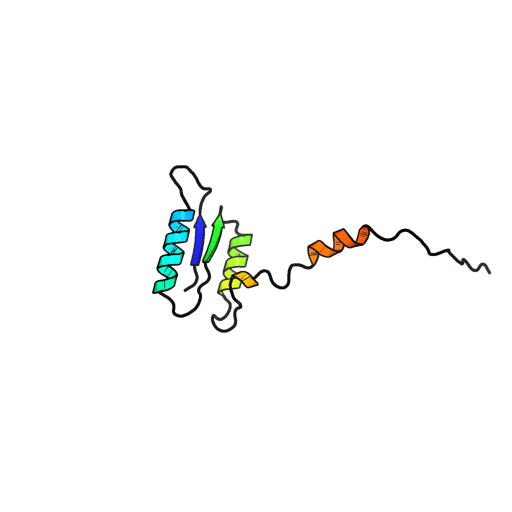A A CA 1
ATOM 703 C C . ALA A 1 90 ? 29.637 -35.632 32.745 1.00 42.72 90 ALA A C 1
ATOM 705 O O . ALA A 1 90 ? 28.673 -35.330 33.455 1.00 42.72 90 ALA A O 1
ATOM 706 N N . PRO A 1 91 ? 29.725 -36.863 32.197 1.00 41.97 91 PRO A N 1
ATOM 707 C CA . PRO A 1 91 ? 28.724 -37.894 32.440 1.00 41.97 91 PRO A CA 1
ATOM 708 C C . PRO A 1 91 ? 29.081 -38.714 33.691 1.00 41.97 91 PRO A C 1
ATOM 710 O O . PRO A 1 91 ? 30.053 -39.468 33.700 1.00 41.97 91 PRO A O 1
ATOM 713 N N . VAL A 1 92 ? 28.271 -38.622 34.750 1.00 39.81 92 VAL A N 1
ATOM 714 C CA . VAL A 1 92 ? 28.270 -39.628 35.827 1.00 39.81 92 VAL A CA 1
ATOM 715 C C . VAL A 1 92 ? 27.351 -40.769 35.397 1.00 39.81 92 VAL A C 1
ATOM 717 O O . VAL A 1 92 ? 26.131 -40.646 35.450 1.00 39.81 92 VAL A O 1
ATOM 720 N N . SER A 1 93 ? 27.941 -41.884 34.964 1.00 55.78 93 SER A N 1
ATOM 721 C CA . SER A 1 93 ? 27.234 -43.154 34.776 1.00 55.78 93 SER A CA 1
ATOM 722 C C . SER A 1 93 ? 27.448 -44.026 36.011 1.00 55.78 93 SER A C 1
ATOM 724 O O . SER A 1 93 ? 28.509 -44.624 36.188 1.00 55.78 93 SER A O 1
ATOM 726 N N . SER A 1 94 ? 26.439 -44.094 36.877 1.00 46.09 94 SER A N 1
ATOM 727 C CA . SER A 1 94 ? 26.363 -45.080 37.955 1.00 46.09 94 SER A CA 1
ATOM 728 C C . SER A 1 94 ? 26.176 -46.471 37.349 1.00 46.09 94 SER A C 1
ATOM 730 O O . SER A 1 94 ? 25.195 -46.713 36.652 1.00 46.09 94 SER A O 1
ATOM 732 N N . SER A 1 95 ? 27.125 -47.374 37.595 1.00 46.44 95 SER A N 1
ATOM 733 C CA . SER A 1 95 ? 26.973 -48.803 37.298 1.00 46.44 95 SER A CA 1
ATOM 734 C C . SER A 1 95 ? 26.546 -49.530 38.569 1.00 46.44 95 SER A C 1
ATOM 736 O O . SER A 1 95 ? 27.100 -49.269 39.640 1.00 46.44 95 SER A O 1
ATOM 738 N N . GLN A 1 96 ? 25.559 -50.410 38.423 1.00 37.31 96 GLN A N 1
ATOM 739 C CA . GLN A 1 96 ? 25.151 -51.420 39.394 1.00 37.31 96 GLN A CA 1
ATOM 740 C C . GLN A 1 96 ? 25.661 -52.781 38.917 1.00 37.31 96 GLN A C 1
ATOM 742 O O . GLN A 1 96 ? 25.706 -52.970 37.679 1.00 37.31 96 GLN A O 1
#

Radius of gyration: 23.38 Å; chains: 1; bounding box: 43×67×58 Å

Sequence (96 aa):
MDIVYLHDKPTADNCPQNVYDALVDALEHVSQYEGYILESGQGLARVLFRQICIILSHPLLRCMQDDLDIPKQVVKKILAIEGVQSEDGAPVSSSQ

pLDDT: mean 79.79, std 19.63, range [36.75, 97.31]

InterPro domains:
  IPR026126 BRISC and BRCA1-A complex member 1 [PTHR15660] (1-94)